Protein AF-A0A7J7KZ44-F1 (afdb_monomer_lite)

pLDDT: mean 76.99, std 20.05, range [39.34, 98.0]

Foldseek 3Di:
DLVLLLLLLVQLVLLVLCCVLVNPVVCSVVSNVVSCVSHVDSLVSLLVVLVVVVVVVVVVVDDPVVVPPDDPPPPPPDDDPPVVSVVVSVVSVVVCVVSVSVVVSVVSQLCVLPVPPVVPPDPDDDDDDDDPVVVVVVSVPDHDPSRVSVVSSVND

Organism: NCBI:txid39325

Secondary structure (DSSP, 8-state):
-HHHHHHHHHHHHHHHHHHHTTSSTTTHHHHHHHHHHH-S-HHHHHHHHHHHHHHHHHHTTS-GGGTTSS--TT--S-S---HHHHHHHHHHHHHHHHTTHHHHHHHHHHHHH-TTTTT--S--------SSHHHHHHHTTSPPHHHHHHHHHHH-

Structure (mmCIF, N/CA/C/O backbone):
data_AF-A0A7J7KZ44-F1
#
_entry.id   AF-A0A7J7KZ44-F1
#
loop_
_atom_site.group_PDB
_atom_site.id
_atom_site.type_symbol
_atom_site.label_atom_id
_atom_site.label_alt_id
_atom_site.label_comp_id
_atom_site.label_asym_id
_atom_site.label_entity_id
_atom_site.label_seq_id
_atom_site.pdbx_PDB_ins_code
_atom_site.Cartn_x
_atom_site.Cartn_y
_atom_site.Cartn_z
_atom_site.occupancy
_atom_site.B_iso_or_equiv
_atom_site.auth_seq_id
_atom_site.auth_comp_id
_atom_site.auth_asym_id
_atom_site.auth_atom_id
_atom_site.pdbx_PDB_model_num
ATOM 1 N N . MET A 1 1 ? 12.959 0.815 -12.768 1.00 62.59 1 MET A N 1
ATOM 2 C CA . MET A 1 1 ? 12.286 -0.496 -12.612 1.00 62.59 1 MET A CA 1
ATOM 3 C C . MET A 1 1 ? 12.021 -0.789 -11.140 1.00 62.59 1 MET A C 1
ATOM 5 O O . MET A 1 1 ? 10.881 -1.086 -10.812 1.00 62.59 1 MET A O 1
ATOM 9 N N . GLU A 1 2 ? 13.014 -0.616 -10.263 1.00 74.81 2 GLU A N 1
ATOM 10 C CA . GLU A 1 2 ? 12.874 -0.808 -8.807 1.00 74.81 2 GLU A CA 1
ATOM 11 C C . GLU A 1 2 ? 11.727 0.020 -8.188 1.00 74.81 2 GLU A C 1
ATOM 13 O O . GLU A 1 2 ? 10.885 -0.545 -7.503 1.00 74.81 2 GLU A O 1
ATOM 18 N N . GLU A 1 3 ? 11.577 1.308 -8.528 1.00 83.06 3 GLU A N 1
ATOM 19 C CA . GLU A 1 3 ? 10.472 2.151 -8.020 1.00 83.06 3 GLU A CA 1
ATOM 20 C C . GLU A 1 3 ? 9.071 1.564 -8.289 1.00 83.06 3 GLU A C 1
ATOM 22 O O . GLU A 1 3 ? 8.187 1.602 -7.435 1.00 83.06 3 GLU A O 1
ATOM 27 N N . VAL A 1 4 ? 8.856 0.988 -9.476 1.00 87.75 4 VAL A N 1
ATOM 28 C CA . VAL A 1 4 ? 7.572 0.371 -9.849 1.00 87.75 4 VAL A CA 1
ATOM 29 C C . VAL A 1 4 ? 7.309 -0.865 -8.989 1.00 87.75 4 VAL A C 1
ATOM 31 O O . VAL A 1 4 ? 6.174 -1.094 -8.579 1.00 87.75 4 VAL A O 1
ATOM 34 N N . ILE A 1 5 ? 8.353 -1.640 -8.687 1.00 88.50 5 ILE A N 1
ATOM 35 C CA . ILE A 1 5 ? 8.274 -2.812 -7.810 1.00 88.50 5 ILE A CA 1
ATOM 36 C C . ILE A 1 5 ? 7.946 -2.372 -6.378 1.00 88.50 5 ILE A C 1
ATOM 38 O O . ILE A 1 5 ? 7.020 -2.917 -5.781 1.00 88.50 5 ILE A O 1
ATOM 42 N N . LEU A 1 6 ? 8.619 -1.341 -5.856 1.00 90.62 6 LEU A N 1
ATOM 43 C CA . LEU A 1 6 ? 8.366 -0.808 -4.512 1.00 90.62 6 LEU A CA 1
ATOM 44 C C . LEU A 1 6 ? 6.931 -0.293 -4.362 1.00 90.62 6 LEU A C 1
ATOM 46 O O . LEU A 1 6 ? 6.243 -0.628 -3.401 1.00 90.62 6 LEU A O 1
ATOM 50 N N . LYS A 1 7 ? 6.421 0.443 -5.354 1.00 93.94 7 LYS A N 1
ATOM 51 C CA . LYS A 1 7 ? 5.028 0.910 -5.340 1.00 93.94 7 LYS A CA 1
ATOM 52 C C . LYS A 1 7 ? 4.018 -0.242 -5.405 1.00 93.94 7 LYS A C 1
ATOM 54 O O . LYS A 1 7 ? 2.986 -0.175 -4.744 1.00 93.94 7 LYS A O 1
ATOM 59 N N . ARG A 1 8 ? 4.298 -1.323 -6.147 1.00 94.06 8 ARG A N 1
ATOM 60 C CA . ARG A 1 8 ? 3.458 -2.542 -6.119 1.00 94.06 8 ARG A CA 1
ATOM 61 C C . ARG A 1 8 ? 3.470 -3.204 -4.745 1.00 94.06 8 ARG A C 1
ATOM 63 O O . ARG A 1 8 ? 2.418 -3.635 -4.284 1.00 94.06 8 ARG A O 1
ATOM 70 N N . CYS A 1 9 ? 4.628 -3.248 -4.087 1.00 94.94 9 CYS A N 1
ATOM 71 C CA . CYS A 1 9 ? 4.743 -3.744 -2.717 1.00 94.94 9 CYS A CA 1
ATOM 72 C C . CYS A 1 9 ? 3.888 -2.897 -1.766 1.00 94.94 9 CYS A C 1
ATOM 74 O O . CYS A 1 9 ? 3.111 -3.445 -0.988 1.00 94.94 9 CYS A O 1
ATOM 76 N N . TRP A 1 10 ? 3.952 -1.568 -1.889 1.00 95.94 10 TRP A N 1
ATOM 77 C CA . TRP A 1 10 ? 3.118 -0.649 -1.112 1.00 95.94 10 TRP A CA 1
ATOM 78 C C . TRP A 1 10 ? 1.628 -0.939 -1.310 1.00 95.94 10 TRP A C 1
ATOM 80 O O . TRP A 1 10 ? 0.897 -1.129 -0.338 1.00 95.94 10 TRP A O 1
ATOM 90 N N . LEU A 1 11 ? 1.195 -1.061 -2.567 1.00 97.12 11 LEU A N 1
ATOM 91 C CA . LEU A 1 11 ? -0.181 -1.396 -2.922 1.00 97.12 11 LEU A CA 1
ATOM 92 C C . LEU A 1 11 ? -0.618 -2.727 -2.315 1.00 97.12 11 LEU A C 1
ATOM 94 O O . LEU A 1 11 ? -1.621 -2.776 -1.608 1.00 97.12 11 LEU A O 1
ATOM 98 N N . SER A 1 12 ? 0.151 -3.791 -2.538 1.00 96.56 12 SER A N 1
ATOM 99 C CA . SER A 1 12 ? -0.151 -5.115 -1.997 1.00 96.56 12 SER A CA 1
ATOM 100 C C . SER A 1 12 ? -0.265 -5.092 -0.474 1.00 96.56 12 SER A C 1
ATOM 102 O O . SER A 1 12 ? -1.213 -5.644 0.079 1.00 96.56 12 SER A O 1
ATOM 104 N N . ARG A 1 13 ? 0.673 -4.436 0.218 1.00 95.56 13 ARG A N 1
ATOM 105 C CA . ARG A 1 13 ? 0.690 -4.391 1.682 1.00 95.56 13 ARG A CA 1
ATOM 106 C C . ARG A 1 13 ? -0.516 -3.640 2.246 1.00 95.56 13 ARG A C 1
ATOM 108 O O . ARG A 1 13 ? -1.175 -4.148 3.146 1.00 95.56 13 ARG A O 1
ATOM 115 N N . TYR A 1 14 ? -0.832 -2.463 1.713 1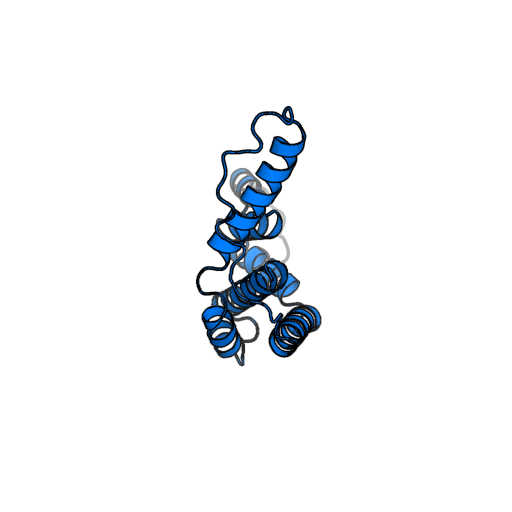.00 96.75 14 TYR A N 1
ATOM 116 C CA . TYR A 1 14 ? -1.940 -1.658 2.232 1.00 96.75 14 TYR A CA 1
ATOM 117 C C . TYR A 1 14 ? -3.305 -2.270 1.931 1.00 96.75 14 TYR A C 1
ATOM 119 O O . TYR A 1 14 ? -4.188 -2.221 2.780 1.00 96.75 14 TYR A O 1
ATOM 127 N N . TRP A 1 15 ? -3.470 -2.927 0.780 1.00 98.00 15 TRP A N 1
ATOM 128 C CA . TRP A 1 15 ? -4.692 -3.686 0.523 1.00 98.00 15 TRP A CA 1
ATOM 129 C C . TRP A 1 15 ? -4.821 -4.921 1.422 1.00 98.00 15 TRP A C 1
ATOM 131 O O . TRP A 1 15 ? -5.931 -5.222 1.848 1.00 98.00 15 TRP A O 1
ATOM 141 N N . ASN A 1 16 ? -3.718 -5.590 1.781 1.00 96.75 16 ASN A N 1
ATOM 142 C CA . ASN A 1 16 ? -3.751 -6.664 2.781 1.00 96.75 16 ASN A CA 1
ATOM 143 C C . ASN A 1 16 ? -4.211 -6.154 4.154 1.00 96.75 16 ASN A C 1
ATOM 145 O O . ASN A 1 16 ? -5.069 -6.765 4.784 1.00 96.75 16 ASN A O 1
ATOM 149 N N . LEU A 1 17 ? -3.683 -5.007 4.591 1.00 95.69 17 LEU A N 1
ATOM 150 C CA . LEU A 1 17 ? -4.091 -4.372 5.846 1.00 95.69 17 LEU A CA 1
ATOM 151 C C . LEU A 1 17 ? -5.573 -3.990 5.822 1.00 95.69 17 LEU A C 1
ATOM 153 O O . LEU A 1 17 ? -6.282 -4.219 6.796 1.00 95.69 17 LEU A O 1
ATOM 157 N N . CYS A 1 18 ? -6.079 -3.497 4.690 1.00 97.06 18 CYS A N 1
ATOM 158 C CA . CYS A 1 18 ? -7.512 -3.270 4.531 1.00 97.06 18 CYS A CA 1
ATOM 159 C C . CYS A 1 18 ? -8.338 -4.546 4.738 1.00 97.06 18 CYS A C 1
ATOM 161 O O . CYS A 1 18 ? -9.358 -4.497 5.416 1.00 97.06 18 CYS A O 1
ATOM 163 N N . VAL A 1 19 ? -7.892 -5.687 4.202 1.00 96.81 19 VAL A N 1
ATOM 164 C CA . VAL A 1 19 ? -8.563 -6.982 4.411 1.00 96.81 19 VAL A CA 1
ATOM 165 C C . VAL A 1 19 ? -8.536 -7.391 5.887 1.00 96.81 19 VAL A C 1
ATOM 167 O O . VAL A 1 19 ? -9.541 -7.869 6.403 1.00 96.81 19 VAL A O 1
ATOM 170 N N . GLN A 1 20 ? -7.413 -7.191 6.578 1.00 94.94 20 GLN A N 1
ATOM 171 C CA . GLN A 1 20 ? -7.257 -7.561 7.991 1.00 94.94 20 GLN A CA 1
ATOM 172 C C . GLN A 1 20 ? -8.113 -6.708 8.937 1.00 94.94 20 GLN A C 1
ATOM 174 O O . GLN A 1 20 ? -8.593 -7.215 9.950 1.00 94.94 20 GLN A O 1
ATOM 179 N N . HIS A 1 21 ? -8.320 -5.435 8.595 1.00 94.69 21 HIS A N 1
ATOM 180 C CA . HIS A 1 21 ? -9.048 -4.457 9.411 1.00 94.69 21 HIS A CA 1
ATOM 181 C C . HIS A 1 21 ? -10.473 -4.165 8.913 1.00 94.69 21 HIS A C 1
ATOM 183 O O . HIS A 1 21 ? -11.098 -3.219 9.384 1.00 94.69 21 HIS A O 1
ATOM 189 N N . ASP A 1 22 ? -10.986 -4.960 7.969 1.00 95.00 22 ASP A N 1
ATOM 190 C CA . ASP A 1 22 ? -12.328 -4.810 7.377 1.00 95.00 22 ASP A CA 1
ATOM 191 C C . ASP A 1 22 ? -12.585 -3.406 6.777 1.00 95.00 22 ASP A C 1
ATOM 193 O O . ASP A 1 22 ? -13.672 -2.834 6.861 1.00 95.00 22 ASP A O 1
ATOM 197 N N . ILE A 1 23 ? -11.552 -2.818 6.163 1.00 95.50 23 ILE A N 1
ATOM 198 C CA . ILE A 1 23 ? -11.611 -1.517 5.488 1.00 95.50 23 ILE A CA 1
ATOM 199 C C . ILE A 1 23 ? -11.952 -1.760 4.017 1.00 95.50 23 ILE A C 1
ATOM 201 O O . ILE A 1 23 ? -11.209 -2.437 3.309 1.00 95.50 23 ILE A O 1
ATOM 205 N N . HIS A 1 24 ? -13.046 -1.173 3.529 1.00 96.25 24 HIS A N 1
ATOM 206 C CA . HIS A 1 24 ? -13.547 -1.398 2.164 1.00 96.25 24 HIS A CA 1
ATOM 207 C C . HIS A 1 24 ? -13.713 -2.892 1.797 1.00 96.25 24 HIS A C 1
ATOM 209 O O . HIS A 1 24 ? -13.168 -3.347 0.777 1.00 96.25 24 HIS A O 1
ATOM 215 N N . PRO A 1 25 ? -14.451 -3.684 2.601 1.00 94.44 25 PRO A N 1
ATOM 216 C CA . PRO A 1 25 ? -14.581 -5.131 2.406 1.00 94.44 25 PRO A CA 1
ATOM 217 C C . PRO A 1 25 ? -15.148 -5.523 1.039 1.00 94.44 25 PRO A C 1
ATOM 219 O O . PRO A 1 25 ? -14.881 -6.613 0.536 1.00 94.44 25 PRO A O 1
ATOM 222 N N . GLU A 1 26 ? -15.897 -4.625 0.403 1.00 96.00 26 GLU A N 1
ATOM 223 C CA . GLU A 1 26 ? -16.491 -4.825 -0.911 1.00 96.00 26 GLU A CA 1
ATOM 224 C C . GLU A 1 26 ? -15.456 -5.051 -2.033 1.00 96.00 26 GLU A C 1
ATOM 226 O O . GLU A 1 26 ? -15.767 -5.729 -3.016 1.00 96.00 26 GLU A O 1
ATOM 231 N N . PHE A 1 27 ? -14.233 -4.514 -1.910 1.00 95.00 27 PHE A N 1
ATOM 232 C CA . PHE A 1 27 ? -13.199 -4.642 -2.947 1.00 95.00 27 PHE A CA 1
ATOM 233 C C . PHE A 1 27 ? -11.775 -4.890 -2.436 1.00 95.00 27 PHE A C 1
ATOM 235 O O . PHE A 1 27 ? -10.928 -5.281 -3.242 1.00 95.00 27 PHE A O 1
ATOM 242 N N . ALA A 1 28 ? -11.481 -4.716 -1.142 1.00 96.56 28 ALA A N 1
ATOM 243 C CA . ALA A 1 28 ? -10.126 -4.864 -0.604 1.00 96.56 28 ALA A CA 1
ATOM 244 C C . ALA A 1 28 ? -9.503 -6.237 -0.912 1.00 96.56 28 ALA A C 1
ATOM 246 O O . ALA A 1 28 ? -8.350 -6.296 -1.337 1.00 96.56 28 ALA A O 1
ATOM 247 N N . GLY A 1 29 ? -10.281 -7.323 -0.809 1.00 96.62 29 GLY A N 1
ATOM 248 C CA . GLY A 1 29 ? -9.815 -8.679 -1.125 1.00 96.62 29 GLY A CA 1
ATOM 249 C C . GLY A 1 29 ? -9.356 -8.831 -2.578 1.00 96.62 29 GLY A C 1
ATOM 250 O O . GLY A 1 29 ? -8.230 -9.247 -2.833 1.00 96.62 29 GLY A O 1
ATOM 251 N N . GLN A 1 30 ? -10.179 -8.392 -3.535 1.00 97.00 30 GLN A N 1
ATOM 252 C CA . GLN A 1 30 ? -9.842 -8.453 -4.966 1.00 97.00 30 GLN A CA 1
ATOM 253 C C . GLN A 1 30 ? -8.612 -7.597 -5.299 1.00 97.00 30 GLN A C 1
ATOM 255 O O . GLN A 1 30 ? -7.774 -7.979 -6.116 1.00 97.00 30 GLN A O 1
ATOM 260 N N . LYS A 1 31 ? -8.488 -6.423 -4.665 1.00 96.25 31 LYS A N 1
ATOM 261 C CA . LYS A 1 31 ? -7.324 -5.546 -4.839 1.00 96.25 31 LYS A CA 1
ATOM 262 C C . LYS A 1 31 ? -6.063 -6.192 -4.278 1.00 96.25 31 LYS A C 1
ATOM 264 O O . LYS A 1 31 ? -5.033 -6.168 -4.948 1.00 96.25 31 LYS A O 1
ATOM 269 N N . TYR A 1 32 ? -6.144 -6.779 -3.088 1.00 96.69 32 TYR A N 1
ATOM 270 C CA . TYR A 1 32 ? -5.026 -7.486 -2.482 1.00 96.69 32 TYR A CA 1
ATOM 271 C C . TYR A 1 32 ? -4.564 -8.659 -3.352 1.00 96.69 32 TYR A C 1
ATOM 273 O O . TYR A 1 32 ? -3.381 -8.739 -3.672 1.00 96.69 32 TYR A O 1
ATOM 281 N N . GLU A 1 33 ? -5.475 -9.518 -3.811 1.00 95.88 33 GLU A N 1
ATOM 282 C CA . GLU A 1 33 ? -5.149 -10.637 -4.708 1.00 95.88 33 GLU A CA 1
ATOM 283 C C . GLU A 1 33 ? -4.451 -10.160 -5.988 1.00 95.88 33 GLU A C 1
ATOM 285 O O . GLU A 1 33 ? -3.414 -10.695 -6.387 1.00 95.88 33 GLU A O 1
ATOM 290 N N . PHE A 1 34 ? -4.969 -9.095 -6.605 1.00 95.25 34 PHE A N 1
ATOM 291 C CA . PHE A 1 34 ? -4.363 -8.515 -7.797 1.00 95.25 34 PHE A CA 1
ATOM 292 C C . PHE A 1 34 ? -2.939 -8.005 -7.540 1.00 95.25 34 PHE A C 1
ATOM 294 O O . PHE A 1 34 ? -2.010 -8.378 -8.256 1.00 95.25 34 PHE A O 1
ATOM 301 N N . TRP A 1 35 ? -2.739 -7.165 -6.522 1.00 95.06 35 TRP A N 1
ATOM 302 C CA . TRP A 1 35 ? -1.434 -6.549 -6.270 1.00 95.06 35 TRP A CA 1
ATOM 303 C C . TRP A 1 35 ? -0.409 -7.529 -5.693 1.00 95.06 35 TRP A C 1
ATOM 305 O O . TRP A 1 35 ? 0.765 -7.434 -6.050 1.00 95.06 35 TRP A O 1
ATOM 315 N N . SER A 1 36 ? -0.837 -8.504 -4.889 1.00 92.50 36 SER A N 1
ATOM 316 C CA . SER A 1 36 ? 0.032 -9.563 -4.358 1.00 92.50 36 SER A CA 1
ATOM 317 C C . SER A 1 36 ? 0.539 -10.499 -5.454 1.00 92.50 36 SER A C 1
ATOM 319 O O . SER A 1 36 ? 1.700 -10.900 -5.418 1.00 92.50 36 SER A O 1
ATOM 321 N N . SER A 1 37 ? -0.254 -10.753 -6.505 1.00 91.75 37 SER A N 1
ATOM 322 C CA . SER A 1 37 ? 0.222 -11.497 -7.684 1.00 91.75 37 SER A CA 1
ATOM 323 C C . SER A 1 37 ? 1.400 -10.810 -8.395 1.00 91.75 37 SER A C 1
ATOM 325 O O . SER A 1 37 ? 2.225 -11.467 -9.029 1.00 91.75 37 SER A O 1
ATOM 327 N N . LEU A 1 38 ? 1.503 -9.482 -8.263 1.00 88.56 38 LEU A N 1
ATOM 328 C CA . LEU A 1 38 ? 2.554 -8.650 -8.854 1.00 88.56 38 LEU A CA 1
ATOM 329 C C . LEU A 1 38 ? 3.698 -8.337 -7.874 1.00 88.56 38 LEU A C 1
ATOM 331 O O . LEU A 1 38 ? 4.727 -7.809 -8.306 1.00 88.56 38 LEU A O 1
ATOM 335 N N . ALA A 1 39 ? 3.499 -8.614 -6.582 1.00 88.00 39 ALA A N 1
ATOM 336 C CA . ALA A 1 39 ? 4.425 -8.354 -5.483 1.00 88.00 39 ALA A CA 1
ATOM 337 C C . ALA A 1 39 ? 4.170 -9.344 -4.320 1.00 88.00 39 ALA A C 1
ATOM 339 O O . ALA A 1 39 ? 3.557 -8.972 -3.321 1.00 88.00 39 ALA A O 1
ATOM 340 N N . PRO A 1 40 ? 4.632 -10.605 -4.426 1.00 75.56 40 PRO A N 1
ATOM 341 C CA . PRO A 1 40 ? 4.270 -11.662 -3.476 1.00 75.56 40 PRO A CA 1
ATOM 342 C C . PRO A 1 40 ? 4.939 -11.536 -2.099 1.00 75.56 40 PRO A C 1
ATOM 344 O O . PRO A 1 40 ? 4.442 -12.109 -1.136 1.00 75.56 40 PRO A O 1
ATOM 347 N N . LEU A 1 41 ? 6.040 -10.781 -1.980 1.00 86.50 41 LEU A N 1
ATOM 348 C CA . LEU A 1 41 ? 6.753 -10.553 -0.713 1.00 86.50 41 LEU A CA 1
ATOM 349 C C . LEU A 1 41 ? 7.023 -9.055 -0.481 1.00 86.50 41 LEU A C 1
ATOM 351 O O . LEU A 1 41 ? 8.174 -8.619 -0.532 1.00 86.50 41 LEU A O 1
ATOM 355 N N . PRO A 1 42 ? 5.979 -8.239 -0.235 1.00 83.62 42 PRO A N 1
ATOM 356 C CA . PRO A 1 42 ? 6.124 -6.788 -0.167 1.00 83.62 42 PRO A CA 1
ATOM 357 C C . PRO A 1 42 ? 7.126 -6.308 0.881 1.00 83.62 42 PRO A C 1
ATOM 359 O O . PRO A 1 42 ? 7.936 -5.430 0.599 1.00 83.62 42 PRO A O 1
ATOM 362 N N . LEU A 1 43 ? 7.066 -6.882 2.086 1.00 84.94 43 LEU A N 1
ATOM 363 C CA . LEU A 1 43 ? 7.877 -6.451 3.223 1.00 84.94 43 LEU A CA 1
ATOM 364 C C . LEU A 1 43 ? 9.365 -6.741 2.991 1.00 84.94 43 LEU A C 1
ATOM 366 O O . LEU A 1 43 ? 10.187 -5.841 3.103 1.00 84.94 43 LEU A O 1
ATOM 370 N N . GLU A 1 44 ? 9.709 -7.970 2.604 1.00 89.38 44 GLU A N 1
ATOM 371 C CA . GLU A 1 44 ? 11.100 -8.383 2.377 1.00 89.38 44 GLU A CA 1
ATOM 372 C C . GLU A 1 44 ? 11.764 -7.595 1.243 1.00 89.38 44 GLU A C 1
ATOM 374 O O . GLU A 1 44 ? 12.909 -7.163 1.377 1.00 89.38 44 GLU A O 1
ATOM 379 N N . VAL A 1 45 ? 11.035 -7.368 0.144 1.00 89.19 45 VAL A N 1
ATOM 380 C CA . VAL A 1 45 ? 11.533 -6.613 -1.014 1.00 89.19 45 VAL A CA 1
ATOM 381 C C . VAL A 1 45 ? 11.832 -5.166 -0.634 1.00 89.19 45 VAL A C 1
ATOM 383 O O . VAL A 1 45 ? 12.898 -4.655 -0.977 1.00 89.19 45 VAL A O 1
ATOM 386 N N . VAL A 1 46 ? 10.917 -4.510 0.084 1.00 89.81 46 VAL A N 1
ATOM 387 C CA . VAL A 1 46 ? 11.083 -3.109 0.490 1.00 89.81 46 VAL A CA 1
ATOM 388 C C . VAL A 1 46 ? 12.212 -2.963 1.511 1.00 89.81 46 VAL A C 1
ATOM 390 O O . VAL A 1 46 ? 13.095 -2.136 1.308 1.00 89.81 46 VAL A O 1
ATOM 393 N N . LEU A 1 47 ? 12.277 -3.824 2.532 1.00 88.31 47 LEU A N 1
ATOM 394 C CA . LEU A 1 47 ? 13.357 -3.788 3.528 1.00 88.31 47 LEU A CA 1
ATOM 395 C C . LEU A 1 47 ? 14.736 -4.049 2.906 1.00 88.31 47 LEU A C 1
ATOM 397 O O . LEU A 1 47 ? 15.709 -3.374 3.242 1.00 88.31 47 LEU A O 1
ATOM 401 N N . SER A 1 48 ? 14.818 -4.998 1.973 1.00 88.00 48 SER A N 1
ATOM 402 C CA . SER A 1 48 ? 16.058 -5.312 1.258 1.00 88.00 48 SER A CA 1
ATOM 403 C C . SER A 1 48 ? 16.500 -4.153 0.359 1.00 88.00 48 SER A C 1
ATOM 405 O O . SER A 1 48 ? 17.691 -3.845 0.293 1.00 88.00 48 SER A O 1
ATOM 407 N N . ALA A 1 49 ? 15.555 -3.472 -0.300 1.00 88.06 49 ALA A N 1
ATOM 408 C CA . ALA A 1 49 ? 15.836 -2.267 -1.079 1.00 88.06 49 ALA A CA 1
ATOM 409 C C . ALA A 1 49 ? 16.342 -1.114 -0.194 1.00 88.06 49 ALA A C 1
ATOM 411 O O . ALA A 1 49 ? 17.339 -0.482 -0.544 1.00 88.06 49 ALA A O 1
ATOM 412 N N . GLY A 1 50 ? 15.729 -0.894 0.973 1.00 85.94 50 GLY A N 1
ATOM 413 C CA . GLY A 1 50 ? 16.178 0.123 1.929 1.00 85.94 50 GLY A CA 1
ATOM 414 C C . GLY A 1 50 ? 17.564 -0.166 2.507 1.00 85.94 50 GLY A C 1
ATOM 415 O O . GLY A 1 50 ? 18.414 0.724 2.596 1.00 85.94 50 GLY A O 1
ATOM 416 N N . GLN A 1 51 ? 17.858 -1.432 2.820 1.00 86.56 51 GLN A N 1
ATOM 417 C CA . GLN A 1 51 ? 19.190 -1.839 3.270 1.00 86.56 51 GLN A CA 1
ATOM 418 C C . GLN A 1 51 ? 20.247 -1.622 2.176 1.00 86.56 51 GLN A C 1
ATOM 420 O O . GLN A 1 51 ? 21.305 -1.055 2.454 1.00 86.56 51 GLN A O 1
ATOM 425 N N . LYS A 1 52 ? 19.940 -1.981 0.923 1.00 86.75 52 LYS A N 1
ATOM 426 C CA . LYS A 1 52 ? 20.810 -1.719 -0.234 1.00 86.75 52 LYS A CA 1
ATOM 427 C C . LYS A 1 52 ? 21.085 -0.218 -0.408 1.00 86.75 52 LYS A C 1
ATOM 429 O O . LYS A 1 52 ? 22.238 0.168 -0.581 1.00 86.75 52 LYS A O 1
ATOM 434 N N . ALA A 1 53 ? 20.062 0.633 -0.294 1.00 84.31 53 ALA A N 1
ATOM 435 C CA . ALA A 1 53 ? 20.212 2.089 -0.394 1.00 84.31 53 ALA A CA 1
ATOM 436 C C . ALA A 1 53 ? 21.071 2.680 0.743 1.00 84.31 53 ALA A C 1
ATOM 438 O O . ALA A 1 53 ? 21.824 3.642 0.551 1.00 84.31 53 ALA A O 1
ATOM 439 N N . LYS A 1 54 ? 20.991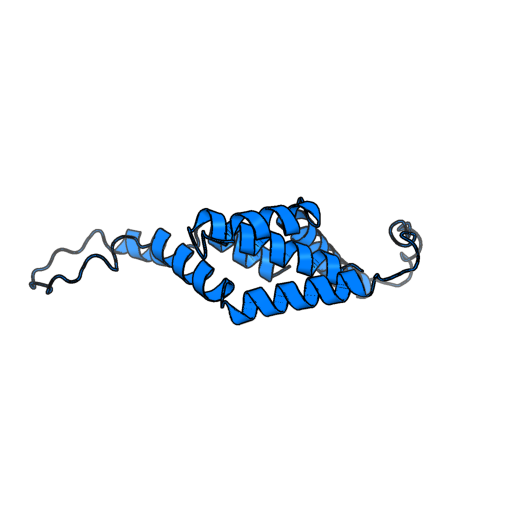 2.097 1.944 1.00 83.19 54 LYS A N 1
ATOM 440 C CA . LYS A 1 54 ? 21.833 2.475 3.083 1.00 83.19 54 LYS A CA 1
ATOM 441 C C . LYS A 1 54 ? 23.296 2.080 2.871 1.00 83.19 54 LYS A C 1
ATOM 443 O O . LYS A 1 54 ? 24.181 2.871 3.188 1.00 83.19 54 LYS A O 1
ATOM 448 N N . GLU A 1 55 ? 23.551 0.887 2.339 1.00 80.06 55 GLU A N 1
ATOM 449 C CA . GLU A 1 55 ? 24.901 0.390 2.051 1.00 80.06 55 GLU A CA 1
ATOM 450 C C . GLU A 1 55 ? 25.573 1.177 0.918 1.00 80.06 55 GLU A C 1
ATOM 452 O O . GLU A 1 55 ? 26.721 1.593 1.074 1.00 80.06 55 GLU A O 1
ATOM 457 N N . GLU A 1 56 ? 24.853 1.494 -0.161 1.00 72.19 56 GLU A N 1
ATOM 458 C CA . GLU A 1 56 ? 25.355 2.323 -1.270 1.00 72.19 56 GLU A CA 1
ATOM 459 C C . GLU A 1 56 ? 25.878 3.686 -0.774 1.00 72.19 56 GLU A C 1
ATOM 461 O O . GLU A 1 56 ? 27.007 4.075 -1.075 1.00 72.19 56 GLU A O 1
ATOM 466 N N . ASN A 1 57 ? 25.138 4.341 0.129 1.00 65.62 57 ASN A N 1
ATOM 467 C CA . ASN A 1 57 ? 25.562 5.592 0.773 1.00 65.62 57 ASN A CA 1
ATOM 468 C C . ASN A 1 57 ? 26.835 5.467 1.635 1.00 65.62 57 ASN A C 1
ATOM 470 O O . ASN A 1 57 ? 27.497 6.471 1.918 1.00 65.62 57 ASN A O 1
ATOM 474 N N . THR A 1 58 ? 27.160 4.266 2.123 1.00 64.00 58 THR A N 1
ATOM 475 C CA . THR A 1 58 ? 28.373 4.024 2.921 1.00 64.00 58 THR A CA 1
ATOM 476 C C . THR A 1 58 ? 29.585 3.687 2.060 1.00 64.00 58 THR A C 1
ATOM 478 O O . THR A 1 58 ? 30.691 4.108 2.398 1.00 64.00 58 THR A O 1
ATOM 481 N N . VAL A 1 59 ? 29.384 3.001 0.930 1.00 57.19 59 VAL A N 1
ATOM 482 C CA . VAL A 1 59 ? 30.449 2.641 -0.020 1.00 57.19 59 VAL A CA 1
ATOM 483 C C . VAL A 1 59 ? 30.971 3.876 -0.761 1.00 57.19 59 VAL A C 1
ATOM 485 O O . VAL A 1 59 ? 32.175 3.983 -0.975 1.00 57.19 59 VAL A O 1
ATOM 488 N N . ASP A 1 60 ? 30.125 4.874 -1.030 1.00 54.62 60 ASP A N 1
ATOM 489 C CA . ASP A 1 60 ? 30.550 6.162 -1.610 1.00 54.62 60 ASP A CA 1
ATOM 490 C C . ASP A 1 60 ? 31.484 6.993 -0.703 1.00 54.62 60 ASP A C 1
ATOM 492 O O . ASP A 1 60 ? 32.056 7.994 -1.142 1.00 54.62 60 ASP A O 1
ATOM 496 N N . LYS A 1 61 ? 31.680 6.584 0.560 1.00 55.28 61 LYS A N 1
ATOM 497 C CA . LYS A 1 61 ? 32.651 7.186 1.491 1.00 55.28 61 LYS A CA 1
ATOM 498 C C . LYS A 1 61 ? 33.964 6.403 1.608 1.00 55.28 61 LYS A C 1
ATOM 500 O O . LYS A 1 61 ? 34.858 6.864 2.318 1.00 55.28 61 LYS A O 1
ATOM 505 N N . ALA A 1 62 ? 34.086 5.249 0.952 1.00 53.16 62 ALA A N 1
ATOM 506 C CA . ALA A 1 62 ? 35.298 4.436 0.935 1.00 53.16 62 ALA A CA 1
ATOM 507 C C . ALA A 1 62 ? 36.110 4.652 -0.360 1.00 53.16 62 ALA A C 1
ATOM 509 O O . ALA A 1 62 ? 35.565 4.948 -1.424 1.00 53.16 62 ALA A O 1
ATOM 510 N N . ASP A 1 63 ? 37.432 4.540 -0.222 1.00 59.34 63 ASP A N 1
ATOM 511 C CA . ASP A 1 63 ? 38.473 4.782 -1.233 1.00 59.34 63 ASP A CA 1
ATOM 512 C C . ASP A 1 63 ? 38.193 4.038 -2.566 1.00 59.34 63 ASP A C 1
ATOM 514 O O . ASP A 1 63 ? 37.690 2.911 -2.547 1.00 59.34 63 ASP A O 1
ATOM 518 N N . PRO A 1 64 ? 38.505 4.607 -3.749 1.00 53.62 64 PRO A N 1
ATOM 519 C CA . PRO A 1 64 ? 38.046 4.088 -5.036 1.00 53.62 64 PRO A CA 1
ATOM 520 C C . PRO A 1 64 ? 38.737 2.792 -5.510 1.00 53.62 64 PRO A C 1
ATOM 522 O O . PRO A 1 64 ? 38.408 2.319 -6.597 1.00 53.62 64 PRO A O 1
ATOM 525 N N . ASP A 1 65 ? 39.641 2.201 -4.723 1.00 52.72 65 ASP A N 1
ATOM 526 C CA . ASP A 1 65 ? 40.463 1.042 -5.114 1.00 52.72 65 ASP A CA 1
ATOM 527 C C . ASP A 1 65 ? 39.790 -0.337 -4.914 1.00 52.72 65 ASP A C 1
ATOM 529 O O . ASP A 1 65 ? 40.289 -1.343 -5.414 1.00 52.72 65 ASP A O 1
ATOM 533 N N . GLU A 1 66 ? 38.621 -0.420 -4.263 1.00 52.62 66 GLU A N 1
ATOM 534 C CA . GLU A 1 66 ? 37.875 -1.690 -4.094 1.00 52.62 66 GLU A CA 1
ATOM 535 C C . GLU A 1 66 ? 36.693 -1.866 -5.072 1.00 52.62 66 GLU A C 1
ATOM 537 O O . GLU A 1 66 ? 35.879 -2.782 -4.943 1.00 52.62 66 GLU A O 1
ATOM 542 N N . ARG A 1 67 ? 36.601 -1.016 -6.103 1.00 54.19 67 ARG A N 1
ATOM 543 C CA . ARG A 1 67 ? 35.470 -0.965 -7.055 1.00 54.19 67 ARG A CA 1
ATOM 544 C C . ARG A 1 67 ? 35.364 -2.143 -8.040 1.00 54.19 67 ARG A C 1
ATOM 546 O O . ARG A 1 67 ? 34.450 -2.146 -8.863 1.00 54.19 67 ARG A O 1
ATOM 553 N N . ASP A 1 68 ? 36.254 -3.134 -7.979 1.00 49.03 68 ASP A N 1
ATOM 554 C CA . ASP A 1 68 ? 36.376 -4.183 -9.010 1.00 49.03 68 ASP A CA 1
ATOM 555 C C . ASP A 1 68 ? 35.920 -5.589 -8.574 1.00 49.03 68 ASP A C 1
ATOM 557 O O . ASP A 1 68 ? 36.310 -6.590 -9.173 1.00 49.03 68 ASP A O 1
ATOM 561 N N . ARG A 1 69 ? 35.104 -5.721 -7.515 1.00 45.47 69 ARG A N 1
ATOM 562 C CA . ARG A 1 69 ? 34.727 -7.063 -7.024 1.00 45.47 69 ARG A CA 1
ATOM 563 C C . ARG A 1 69 ? 33.278 -7.302 -6.613 1.00 45.47 69 ARG A C 1
ATOM 565 O O . ARG A 1 69 ? 33.014 -8.269 -5.905 1.00 45.47 69 ARG A O 1
ATOM 572 N N . PHE A 1 70 ? 32.334 -6.516 -7.123 1.00 46.72 70 PHE A N 1
ATOM 573 C CA . PHE A 1 70 ? 30.913 -6.865 -7.031 1.00 46.72 70 PHE A CA 1
ATOM 574 C C . PHE A 1 70 ? 30.334 -7.092 -8.432 1.00 46.72 70 PHE A C 1
ATOM 576 O O . PHE A 1 70 ? 30.318 -6.162 -9.246 1.00 46.72 70 PHE A O 1
ATOM 583 N N . PRO A 1 71 ? 29.908 -8.325 -8.765 1.00 46.88 71 PRO A N 1
ATOM 584 C CA . PRO A 1 71 ? 29.356 -8.610 -10.075 1.00 46.88 71 PRO A CA 1
ATOM 585 C C . PRO A 1 71 ? 28.044 -7.841 -10.246 1.00 46.88 71 PRO A C 1
ATOM 587 O O . PRO A 1 71 ? 27.147 -7.881 -9.405 1.00 46.88 71 PRO A O 1
ATOM 590 N N . ARG A 1 72 ? 27.962 -7.118 -11.364 1.00 50.06 72 ARG A N 1
ATOM 591 C CA . ARG A 1 72 ? 26.791 -6.393 -11.871 1.00 50.06 72 ARG A CA 1
ATOM 592 C C . ARG A 1 72 ? 25.686 -7.365 -12.322 1.00 50.06 72 ARG A C 1
ATOM 594 O O . ARG A 1 72 ? 25.216 -7.280 -13.452 1.00 50.06 72 ARG A O 1
ATOM 601 N N . ASP A 1 73 ? 25.236 -8.252 -11.443 1.00 43.84 73 ASP A N 1
ATOM 602 C CA . ASP A 1 73 ? 24.257 -9.302 -11.761 1.00 43.84 73 ASP A CA 1
ATOM 603 C C . ASP A 1 73 ? 22.817 -8.928 -11.379 1.00 43.84 73 ASP A C 1
ATOM 605 O O . ASP A 1 73 ? 22.031 -9.752 -10.928 1.00 43.84 73 ASP A O 1
ATOM 609 N N . MET A 1 74 ? 22.430 -7.671 -11.616 1.00 49.44 74 MET A N 1
ATOM 610 C CA . MET A 1 74 ? 21.009 -7.291 -11.697 1.00 49.44 74 MET A CA 1
ATOM 611 C C . MET A 1 74 ? 20.681 -6.378 -12.885 1.00 49.44 74 MET A C 1
ATOM 613 O O . MET A 1 74 ? 19.586 -5.834 -12.963 1.00 49.44 74 MET A O 1
ATOM 617 N N . ASN A 1 75 ? 21.595 -6.232 -13.850 1.00 45.81 75 ASN A N 1
ATOM 618 C CA . ASN A 1 75 ? 21.409 -5.325 -14.989 1.00 45.81 75 ASN A CA 1
ATOM 619 C C . ASN A 1 75 ? 21.106 -6.021 -16.323 1.00 45.81 75 ASN A C 1
ATOM 621 O O . ASN A 1 75 ? 21.420 -5.479 -17.374 1.00 45.81 75 ASN A O 1
ATOM 625 N N . ASN A 1 76 ? 20.442 -7.183 -16.298 1.00 42.12 76 ASN A N 1
ATOM 626 C CA . ASN A 1 76 ? 19.984 -7.866 -17.516 1.00 42.12 76 ASN A CA 1
ATOM 627 C C . ASN A 1 76 ? 18.527 -8.366 -17.456 1.00 42.12 76 ASN A C 1
ATOM 629 O O . ASN A 1 76 ? 18.183 -9.371 -18.071 1.00 42.12 76 ASN A O 1
ATOM 633 N N . LEU A 1 77 ? 17.627 -7.617 -16.812 1.00 48.06 77 LEU A N 1
ATOM 634 C CA . LEU A 1 77 ? 16.196 -7.673 -17.147 1.00 48.06 77 LEU A CA 1
ATOM 635 C C . LEU A 1 77 ? 15.854 -6.517 -18.090 1.00 48.06 77 LEU A C 1
ATOM 637 O O . LEU A 1 77 ? 15.209 -5.538 -17.729 1.00 48.06 77 LEU A O 1
ATOM 641 N N . SER A 1 78 ? 16.395 -6.648 -19.302 1.00 44.53 78 SER A N 1
ATOM 642 C CA . SER A 1 78 ? 15.780 -6.273 -20.576 1.00 44.53 78 SER A CA 1
ATOM 643 C C . SER A 1 78 ? 14.719 -5.165 -20.510 1.00 44.53 78 SER A C 1
ATOM 645 O O . SER A 1 78 ? 13.525 -5.424 -20.420 1.00 44.53 78 SER A O 1
ATOM 647 N N . GLY A 1 79 ? 15.161 -3.916 -20.636 1.00 46.50 79 GLY A N 1
ATOM 648 C CA . GLY A 1 79 ? 14.912 -3.201 -21.888 1.00 46.50 79 GLY A CA 1
ATOM 649 C C . GLY A 1 79 ? 13.470 -3.016 -22.366 1.00 46.50 79 GLY A C 1
ATOM 650 O O . GLY A 1 79 ? 13.289 -2.953 -23.568 1.00 46.50 79 GLY A O 1
ATOM 651 N N . GLU A 1 80 ? 12.473 -2.898 -21.487 1.00 42.88 80 GLU A N 1
ATOM 652 C CA . GLU A 1 80 ? 11.257 -2.105 -21.733 1.00 42.88 80 GLU A CA 1
ATOM 653 C C . GLU A 1 80 ? 10.555 -1.825 -20.395 1.00 42.88 80 GLU A C 1
ATOM 655 O O . GLU A 1 80 ? 9.966 -2.702 -19.762 1.00 42.88 80 GLU A O 1
ATOM 660 N N . GLY A 1 81 ? 10.641 -0.585 -19.913 1.00 55.72 81 GLY A N 1
ATOM 661 C CA . GLY A 1 81 ? 9.777 -0.120 -18.835 1.00 55.72 81 GLY A CA 1
ATOM 662 C C . GLY A 1 81 ? 8.349 -0.072 -19.361 1.00 55.72 81 GLY A C 1
ATOM 663 O O . GLY A 1 81 ? 7.975 0.921 -19.974 1.00 55.72 81 GLY A O 1
ATOM 664 N N . ASN A 1 82 ? 7.582 -1.149 -19.166 1.00 71.06 82 ASN A N 1
ATOM 665 C CA . ASN A 1 82 ? 6.202 -1.242 -19.633 1.00 71.06 82 ASN A CA 1
ATOM 666 C C . ASN A 1 82 ? 5.404 -0.032 -19.110 1.00 71.06 82 ASN A C 1
ATOM 668 O O . ASN A 1 82 ? 5.079 0.045 -17.921 1.00 71.06 82 ASN A O 1
ATOM 672 N N . ILE A 1 83 ? 5.114 0.923 -19.997 1.00 83.50 83 ILE A N 1
ATOM 673 C CA . ILE A 1 83 ? 4.378 2.153 -19.684 1.00 83.50 83 ILE A CA 1
ATOM 674 C C . ILE A 1 83 ? 3.034 1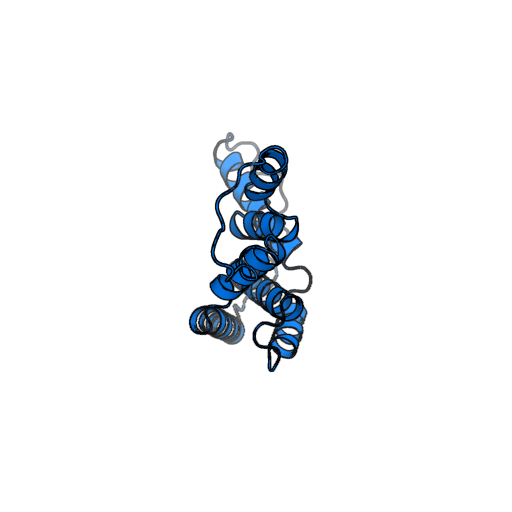.798 -19.042 1.00 83.50 83 ILE A C 1
ATOM 676 O O . ILE A 1 83 ? 2.609 2.466 -18.106 1.00 83.50 83 ILE A O 1
ATOM 680 N N . GLU A 1 84 ? 2.406 0.697 -19.456 1.00 84.44 84 GLU A N 1
ATOM 681 C CA . GLU A 1 84 ? 1.164 0.209 -18.857 1.00 84.44 84 GLU A CA 1
ATOM 682 C C . GLU A 1 84 ? 1.359 -0.181 -17.396 1.00 84.44 84 GLU A C 1
ATOM 684 O O . GLU A 1 84 ? 0.542 0.173 -16.553 1.00 84.44 84 GLU A O 1
ATOM 689 N N . SER A 1 85 ? 2.463 -0.854 -17.063 1.00 86.69 85 SER A N 1
ATOM 690 C CA . SER A 1 85 ? 2.797 -1.172 -15.675 1.00 86.69 85 SER A CA 1
ATOM 691 C C . SER A 1 85 ? 3.002 0.096 -14.850 1.00 86.69 85 SER A C 1
ATOM 693 O O . SER A 1 85 ? 2.582 0.152 -13.695 1.00 86.69 85 SER A O 1
ATOM 695 N N . MET A 1 86 ? 3.675 1.096 -15.416 1.00 90.25 86 MET A N 1
ATOM 696 C CA . MET A 1 86 ? 3.895 2.372 -14.741 1.00 90.25 86 MET A CA 1
ATOM 697 C C . MET A 1 86 ? 2.561 3.087 -14.485 1.00 90.25 86 MET A C 1
ATOM 699 O O . MET A 1 86 ? 2.269 3.446 -13.346 1.00 90.25 86 MET A O 1
ATOM 703 N N . LEU A 1 87 ? 1.705 3.193 -15.506 1.00 91.38 87 LEU A N 1
ATOM 704 C CA . LEU A 1 87 ? 0.374 3.799 -15.414 1.00 91.38 87 LEU A CA 1
ATOM 705 C C . LEU A 1 87 ? -0.559 3.036 -14.465 1.00 91.38 87 LEU A C 1
ATOM 707 O O . LEU A 1 87 ? -1.316 3.648 -13.713 1.00 91.38 87 LEU A O 1
ATOM 711 N N . LEU A 1 88 ? -0.505 1.703 -14.475 1.00 93.19 88 LEU A N 1
ATOM 712 C CA . LEU A 1 88 ? -1.285 0.842 -13.590 1.00 93.19 88 LEU A CA 1
ATOM 713 C C . LEU A 1 88 ? -0.927 1.112 -12.127 1.00 93.19 88 LEU A C 1
ATOM 715 O O . LEU A 1 88 ? -1.814 1.332 -11.304 1.00 93.19 88 LEU A O 1
ATOM 719 N N . VAL A 1 89 ? 0.370 1.135 -11.817 1.00 94.38 89 VAL A N 1
ATOM 720 C CA . VAL A 1 89 ? 0.875 1.450 -10.479 1.00 94.38 89 VAL A CA 1
ATOM 721 C C . VAL A 1 89 ? 0.499 2.870 -10.071 1.00 94.38 89 VAL A C 1
ATOM 723 O O . VAL A 1 89 ? 0.010 3.069 -8.964 1.00 94.38 89 VAL A O 1
ATOM 726 N N . GLU A 1 90 ? 0.649 3.858 -10.954 1.00 95.06 90 GLU A N 1
ATOM 727 C CA . GLU A 1 90 ? 0.216 5.229 -10.666 1.00 95.06 90 GLU A CA 1
ATOM 728 C C . GLU A 1 90 ? -1.279 5.320 -10.360 1.00 95.06 90 GLU A C 1
ATOM 730 O O . GLU A 1 90 ? -1.676 6.017 -9.426 1.00 95.06 90 GLU A O 1
ATOM 735 N N . LYS A 1 91 ? -2.117 4.619 -11.128 1.00 96.25 91 LYS A N 1
ATOM 736 C CA . LYS A 1 91 ? -3.559 4.558 -10.884 1.00 96.25 91 LYS A CA 1
ATOM 737 C C . LYS A 1 91 ? -3.856 3.933 -9.522 1.00 96.25 91 LYS A C 1
ATOM 739 O O . LYS A 1 91 ? -4.663 4.487 -8.783 1.00 96.25 91 LYS A O 1
ATOM 744 N N . GLY A 1 92 ? -3.183 2.834 -9.181 1.00 96.62 92 GLY A N 1
ATOM 745 C CA . GLY A 1 92 ? -3.313 2.183 -7.878 1.00 96.62 92 GLY A CA 1
ATOM 746 C C . GLY A 1 92 ? -2.911 3.100 -6.722 1.00 96.62 92 GLY A C 1
ATOM 747 O O . GLY A 1 92 ? -3.664 3.249 -5.764 1.00 96.62 92 GLY A O 1
ATOM 748 N N . MET A 1 93 ? -1.757 3.768 -6.822 1.00 97.25 93 MET A N 1
ATOM 749 C CA . MET A 1 93 ? -1.287 4.698 -5.788 1.00 97.25 93 MET A CA 1
ATOM 750 C C . MET A 1 93 ? -2.247 5.884 -5.614 1.00 97.25 93 MET A C 1
ATOM 752 O O . MET A 1 93 ? -2.549 6.275 -4.488 1.00 97.25 93 MET A O 1
ATOM 756 N N . ARG A 1 94 ? -2.776 6.437 -6.717 1.00 97.94 94 ARG A N 1
ATOM 757 C CA . ARG A 1 94 ? -3.809 7.487 -6.661 1.00 97.94 94 ARG A CA 1
ATOM 758 C C . ARG A 1 94 ? -5.089 6.987 -6.000 1.00 97.94 94 ARG A C 1
ATOM 760 O O . ARG A 1 94 ? -5.685 7.730 -5.233 1.00 97.94 94 ARG A O 1
ATOM 767 N N . GLU A 1 95 ? -5.511 5.759 -6.284 1.00 97.50 95 GLU A N 1
ATOM 768 C CA . GLU A 1 95 ? -6.693 5.148 -5.670 1.00 97.50 95 GLU A CA 1
ATOM 769 C C . GLU A 1 95 ? -6.533 5.005 -4.149 1.00 97.50 95 GLU A C 1
ATOM 771 O O . GLU A 1 95 ? -7.413 5.456 -3.419 1.00 97.50 95 GLU A O 1
ATOM 776 N N . LEU A 1 96 ? -5.393 4.487 -3.664 1.00 96.50 96 LEU A N 1
ATOM 777 C CA . LEU A 1 96 ? -5.089 4.430 -2.224 1.00 96.50 96 LEU A CA 1
ATOM 778 C C . LEU A 1 96 ? -5.180 5.811 -1.562 1.00 96.50 96 LEU A C 1
ATOM 780 O O . LEU A 1 96 ? -5.787 5.950 -0.499 1.00 96.50 96 LEU A O 1
ATOM 784 N N . ALA A 1 97 ? -4.598 6.830 -2.201 1.00 97.25 97 ALA A N 1
ATOM 785 C CA . ALA A 1 97 ? -4.598 8.197 -1.688 1.00 97.25 97 ALA A CA 1
ATOM 786 C C . ALA A 1 97 ? -6.004 8.820 -1.680 1.00 97.25 97 ALA A C 1
ATOM 788 O O . ALA A 1 97 ? -6.391 9.462 -0.706 1.00 97.25 97 ALA A O 1
ATOM 789 N N . LEU A 1 98 ? -6.791 8.615 -2.743 1.00 97.56 98 LEU A N 1
ATOM 790 C CA . LEU A 1 98 ? -8.165 9.120 -2.847 1.00 97.56 98 LEU A CA 1
ATOM 791 C C . LEU A 1 98 ? -9.083 8.511 -1.786 1.00 97.56 98 LEU A C 1
ATOM 793 O O . LEU A 1 98 ? -9.930 9.211 -1.235 1.00 97.56 98 LEU A O 1
ATOM 797 N N . LEU A 1 99 ? -8.897 7.225 -1.493 1.00 97.00 99 LEU A N 1
ATOM 798 C CA . LEU A 1 99 ? -9.647 6.503 -0.468 1.00 97.00 99 LEU A CA 1
ATOM 799 C C . LEU A 1 99 ? -9.096 6.724 0.947 1.00 97.00 99 LEU A C 1
ATOM 801 O O . LEU A 1 99 ? -9.699 6.256 1.907 1.00 97.00 99 LEU A O 1
ATOM 805 N N . LYS A 1 100 ? -7.969 7.439 1.089 1.00 97.56 100 LYS A N 1
ATOM 806 C CA . LYS A 1 100 ? -7.267 7.649 2.364 1.00 97.56 100 LYS A CA 1
ATOM 807 C C . LYS A 1 100 ? -7.016 6.343 3.117 1.00 97.56 100 LYS A C 1
ATOM 809 O O . LYS A 1 100 ? -7.165 6.269 4.335 1.00 97.56 100 LYS A O 1
ATOM 814 N N . VAL A 1 101 ? -6.637 5.306 2.372 1.00 97.19 101 VAL A N 1
ATOM 815 C CA . VAL A 1 101 ? -6.437 3.963 2.924 1.00 97.19 101 VAL A CA 1
ATOM 816 C C . VAL A 1 101 ? -5.389 3.974 4.033 1.00 97.19 101 VAL A C 1
ATOM 818 O O . VAL A 1 101 ? -5.587 3.330 5.055 1.00 97.19 101 VAL A O 1
ATOM 821 N N . GLU A 1 102 ? -4.314 4.749 3.881 1.00 95.00 102 GLU A N 1
ATOM 822 C CA . GLU A 1 102 ? -3.292 4.864 4.922 1.00 95.00 102 GLU A CA 1
ATOM 823 C C . GLU A 1 102 ? -3.843 5.437 6.235 1.00 95.00 102 GLU A C 1
ATOM 825 O O . GLU A 1 102 ? -3.642 4.832 7.286 1.00 95.00 102 GLU A O 1
ATOM 830 N N . ASP A 1 103 ? -4.599 6.537 6.179 1.00 95.38 103 ASP A N 1
ATOM 831 C CA . ASP A 1 103 ? -5.220 7.135 7.367 1.00 95.38 103 ASP A CA 1
ATOM 832 C C . ASP A 1 103 ? -6.190 6.151 8.043 1.00 95.38 103 ASP A C 1
ATOM 834 O O . ASP A 1 103 ? -6.206 6.024 9.268 1.00 95.38 103 ASP A O 1
ATOM 838 N N . ALA A 1 104 ? -6.992 5.437 7.245 1.00 95.75 104 ALA A N 1
ATOM 839 C CA . ALA A 1 104 ? -7.949 4.452 7.740 1.00 95.75 104 ALA A CA 1
ATOM 840 C C . ALA A 1 104 ? -7.251 3.264 8.419 1.00 95.75 104 ALA A C 1
ATOM 842 O O . ALA A 1 104 ? -7.679 2.831 9.488 1.00 95.75 104 ALA A O 1
ATOM 843 N N . VAL A 1 105 ? -6.157 2.775 7.832 1.00 94.94 105 VAL A N 1
ATOM 844 C CA . VAL A 1 105 ? -5.331 1.695 8.383 1.00 94.94 105 VAL A CA 1
ATOM 845 C C . VAL A 1 105 ? -4.685 2.127 9.699 1.00 94.94 105 VAL A C 1
ATOM 847 O O . VAL A 1 105 ? -4.821 1.422 10.695 1.00 94.94 105 VAL A O 1
ATOM 850 N N . ILE A 1 106 ? -4.058 3.307 9.748 1.00 92.31 106 ILE A N 1
ATOM 851 C CA . ILE A 1 106 ? -3.461 3.848 10.982 1.00 92.31 106 ILE A CA 1
ATOM 852 C C . ILE A 1 106 ? -4.528 3.986 12.075 1.00 92.31 106 ILE A C 1
ATOM 854 O O . ILE A 1 106 ? -4.302 3.623 13.231 1.00 92.31 106 ILE A O 1
ATOM 858 N N . PHE A 1 107 ? -5.715 4.480 11.719 1.00 91.06 107 PHE A N 1
ATOM 859 C CA . PHE A 1 107 ? -6.827 4.602 12.656 1.00 91.06 107 PHE A CA 1
ATOM 860 C C . PHE A 1 107 ? -7.319 3.238 13.164 1.00 91.06 107 PHE A C 1
ATOM 862 O O . PHE A 1 107 ? -7.584 3.093 14.359 1.00 91.06 107 PHE A O 1
ATOM 869 N N . ALA A 1 108 ? -7.419 2.231 12.295 1.00 91.69 108 ALA A N 1
ATOM 870 C CA . ALA A 1 108 ? -7.823 0.879 12.672 1.00 91.69 108 ALA A CA 1
ATOM 871 C C . ALA A 1 108 ? -6.797 0.201 13.597 1.00 91.69 108 ALA A C 1
ATOM 873 O O . ALA A 1 108 ? -7.175 -0.306 14.656 1.00 91.69 108 ALA A O 1
ATOM 874 N N . MET A 1 109 ? -5.502 0.296 13.277 1.00 89.75 109 MET A N 1
ATOM 875 C CA . MET A 1 109 ? -4.411 -0.189 14.134 1.00 89.75 109 MET A CA 1
ATOM 876 C C . MET A 1 109 ? -4.457 0.455 15.527 1.00 89.75 109 MET A C 1
ATOM 878 O O . MET A 1 109 ? -4.411 -0.238 16.549 1.00 89.75 109 MET A O 1
ATOM 882 N N . ALA A 1 110 ? -4.659 1.776 15.579 1.00 86.44 110 ALA A N 1
ATOM 883 C CA . ALA A 1 110 ? -4.778 2.511 16.833 1.00 86.44 110 ALA A CA 1
ATOM 884 C C . ALA A 1 110 ? -6.020 2.099 17.650 1.00 86.44 110 ALA A C 1
ATOM 886 O O . ALA A 1 110 ? -5.958 2.042 18.883 1.00 86.44 110 ALA A O 1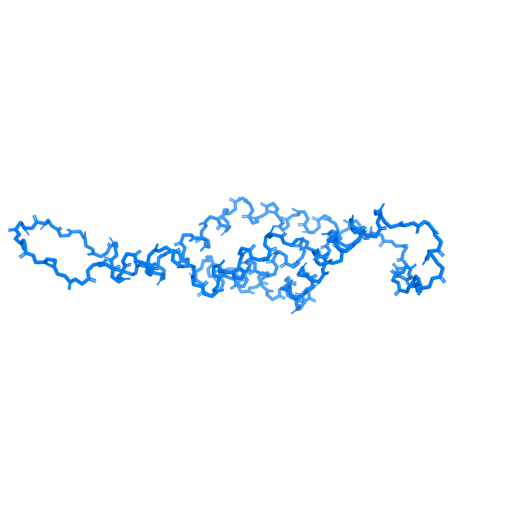
ATOM 887 N N . GLN A 1 111 ? -7.145 1.792 16.992 1.00 82.75 111 GLN A N 1
ATOM 888 C CA . GLN A 1 111 ? -8.347 1.279 17.657 1.00 82.75 111 GLN A CA 1
ATOM 889 C C . GLN A 1 111 ? -8.150 -0.133 18.212 1.00 82.75 111 GLN A C 1
ATOM 891 O O . GLN A 1 111 ? -8.531 -0.384 19.356 1.00 82.75 111 GLN A O 1
ATOM 896 N N . HIS A 1 112 ? -7.528 -1.039 17.452 1.00 76.50 112 HIS A N 1
ATOM 897 C CA . HIS A 1 112 ? -7.205 -2.392 17.922 1.00 76.50 112 HIS A CA 1
ATOM 898 C C . HIS A 1 112 ? -6.285 -2.375 19.144 1.00 76.50 112 HIS A C 1
ATOM 900 O O . HIS A 1 112 ? -6.432 -3.201 20.042 1.00 76.50 112 HIS A O 1
ATOM 906 N N . ARG A 1 113 ? -5.398 -1.382 19.231 1.00 75.06 113 ARG A N 1
ATOM 907 C CA . ARG A 1 113 ? -4.571 -1.147 20.414 1.00 75.06 113 ARG A CA 1
ATOM 908 C C . ARG A 1 113 ? -5.353 -0.602 21.616 1.00 75.06 113 ARG A C 1
ATOM 910 O O . ARG A 1 113 ? -4.977 -0.851 22.757 1.00 75.06 113 ARG A O 1
ATOM 917 N N . ARG A 1 114 ? -6.431 0.161 21.400 1.00 69.75 114 ARG A N 1
ATOM 918 C CA . ARG A 1 114 ? -7.222 0.807 22.468 1.00 69.75 114 ARG A CA 1
ATOM 919 C C . ARG A 1 114 ? -8.727 0.535 22.331 1.00 69.75 114 ARG A C 1
ATOM 921 O O . ARG A 1 114 ? -9.509 1.485 22.216 1.00 69.75 114 ARG A O 1
ATOM 928 N N . PRO A 1 115 ? -9.176 -0.727 22.456 1.00 62.81 115 PRO A N 1
ATOM 929 C CA . PRO A 1 115 ? -10.587 -1.079 22.279 1.00 62.81 115 PRO A CA 1
ATOM 930 C C . PRO A 1 115 ? -11.515 -0.387 23.297 1.00 62.81 115 PRO A C 1
ATOM 932 O O . PRO A 1 115 ? -12.702 -0.195 23.037 1.00 62.81 115 PRO A O 1
ATOM 935 N N . ASN A 1 116 ? -10.982 0.029 24.453 1.00 53.91 116 ASN A N 1
ATOM 936 C CA . ASN A 1 116 ? -11.762 0.580 25.564 1.00 53.91 116 ASN A CA 1
ATOM 937 C C . ASN A 1 116 ? -11.918 2.114 25.559 1.00 53.91 116 ASN A C 1
ATOM 939 O O . ASN A 1 116 ? -12.746 2.625 26.311 1.00 53.91 116 ASN A O 1
ATOM 943 N N . LEU A 1 117 ? -11.191 2.865 24.719 1.00 53.94 117 LEU A N 1
ATOM 944 C CA . LEU A 1 117 ? -11.232 4.338 24.766 1.00 53.94 117 LEU A CA 1
ATOM 945 C C . LEU A 1 117 ? -12.511 4.928 24.136 1.00 53.94 117 LEU A C 1
ATOM 947 O O . LEU A 1 117 ? -12.946 6.007 24.521 1.00 53.94 117 LEU A O 1
ATOM 951 N N . LEU A 1 118 ? -13.139 4.212 23.197 1.00 52.25 118 LEU A N 1
ATOM 952 C CA . LEU A 1 118 ? -14.338 4.669 22.474 1.00 52.25 118 LEU A CA 1
ATOM 953 C C . LEU A 1 118 ? -15.651 4.097 23.031 1.00 52.25 118 LEU A C 1
ATOM 955 O O . LEU A 1 118 ? -16.726 4.598 22.711 1.00 52.25 118 LEU A O 1
ATOM 959 N N . LYS A 1 119 ? -15.588 3.075 23.895 1.00 48.75 119 LYS A N 1
ATOM 960 C CA . LYS A 1 119 ? -16.777 2.486 24.539 1.00 48.75 119 LYS A CA 1
ATOM 961 C C . LYS A 1 119 ? -17.220 3.259 25.789 1.00 48.75 119 LYS A C 1
ATOM 963 O O . LYS A 1 119 ? -18.346 3.092 26.251 1.00 48.75 119 LYS A O 1
ATOM 968 N N . SER A 1 120 ? -16.362 4.138 26.310 1.00 40.84 120 SER A N 1
ATOM 969 C CA . SER A 1 120 ? -16.636 4.981 27.475 1.00 40.84 120 SER A CA 1
ATOM 970 C C . SER A 1 120 ? -17.234 6.333 27.071 1.00 40.84 120 SER A C 1
ATOM 972 O O . SER A 1 120 ? -16.628 7.385 27.245 1.00 40.84 120 SER A O 1
ATOM 974 N N . GLY A 1 121 ? -18.471 6.307 26.580 1.00 45.34 121 GLY A N 1
ATOM 975 C CA . GLY A 1 121 ? -19.379 7.457 26.630 1.00 45.34 121 GLY A CA 1
ATOM 976 C C . GLY A 1 121 ? -20.077 7.592 27.992 1.00 45.34 121 GLY A C 1
ATOM 977 O O . GLY A 1 121 ? -21.215 8.052 28.044 1.00 45.34 121 GLY A O 1
ATOM 978 N N . GLN A 1 122 ? -19.463 7.123 29.086 1.00 40.94 122 GLN A N 1
ATOM 979 C CA . GLN A 1 122 ? -20.031 7.241 30.430 1.00 40.94 122 GLN A CA 1
ATOM 980 C C . GLN A 1 122 ? -19.545 8.528 31.108 1.00 40.94 122 GLN A C 1
ATOM 982 O O . GLN A 1 122 ? -18.345 8.810 31.079 1.00 40.94 122 GLN A O 1
ATOM 987 N N . PRO A 1 123 ? -20.445 9.307 31.738 1.00 40.75 123 PRO A N 1
ATOM 988 C CA . PRO A 1 123 ? -20.046 10.460 32.523 1.00 40.75 123 PRO A CA 1
ATOM 989 C C . PRO A 1 123 ? -19.218 9.960 33.708 1.00 40.75 123 PRO A C 1
ATOM 991 O O . PRO A 1 123 ? -19.668 9.119 34.486 1.00 40.75 123 PRO A O 1
ATOM 994 N N . VAL A 1 124 ? -17.988 10.459 33.800 1.00 39.88 124 VAL A N 1
ATOM 995 C CA . VAL A 1 124 ? -17.076 10.254 34.926 1.00 39.88 124 VAL A CA 1
ATOM 996 C C . VAL A 1 124 ? -17.767 10.710 36.208 1.00 39.88 124 VAL A C 1
ATOM 998 O O . VAL A 1 124 ? -17.972 11.903 36.424 1.00 39.88 124 VAL A O 1
ATOM 1001 N N . SER A 1 125 ? -18.150 9.743 37.040 1.00 41.44 125 SER A N 1
ATOM 1002 C CA . SER A 1 125 ? -18.403 9.995 38.451 1.00 41.44 125 SER A CA 1
ATOM 1003 C C . SER A 1 125 ? -17.051 9.964 39.154 1.00 41.44 125 SER A C 1
ATOM 1005 O O . SER A 1 125 ? -16.301 8.996 39.038 1.00 41.44 125 SER A O 1
ATOM 1007 N N . ASP A 1 126 ? -16.760 11.077 39.810 1.00 47.94 126 ASP A N 1
ATOM 1008 C CA . ASP A 1 126 ? -15.600 11.347 40.647 1.00 47.94 126 ASP A CA 1
ATOM 1009 C C . ASP A 1 126 ? -15.543 10.331 41.798 1.00 47.94 126 ASP A C 1
ATOM 1011 O O . ASP A 1 126 ? -16.446 10.316 42.628 1.00 47.94 126 ASP A O 1
ATOM 1015 N N . ASP A 1 127 ? -14.558 9.428 41.787 1.00 40.41 127 ASP A N 1
ATOM 1016 C CA . ASP A 1 127 ? -13.934 8.906 43.010 1.00 40.41 127 ASP A CA 1
ATOM 1017 C C . ASP A 1 127 ? -12.714 8.016 42.694 1.00 40.41 127 ASP A C 1
ATOM 1019 O O . ASP A 1 127 ? -12.802 6.838 42.342 1.00 40.41 127 ASP A O 1
ATOM 1023 N N . LEU A 1 128 ? -11.546 8.645 42.835 1.00 56.09 128 LEU A N 1
ATOM 1024 C CA . LEU A 1 128 ? -10.276 8.120 43.354 1.00 56.09 128 LEU A CA 1
ATOM 1025 C C . LEU A 1 128 ? -10.127 6.588 43.482 1.00 56.09 128 LEU A C 1
ATOM 1027 O O . LEU A 1 128 ? -10.552 5.994 44.473 1.00 56.09 128 LEU A O 1
ATOM 1031 N N . LYS A 1 129 ? -9.340 5.993 42.568 1.00 39.34 129 LYS A N 1
ATOM 1032 C CA . LYS A 1 129 ? -8.415 4.864 42.821 1.00 39.34 129 LYS A CA 1
ATOM 1033 C C . LYS A 1 129 ? -7.434 4.696 41.648 1.00 39.34 129 LYS A C 1
ATOM 1035 O O . LYS A 1 129 ? -7.722 4.009 40.678 1.00 39.34 129 LYS A O 1
ATOM 1040 N N . ILE A 1 130 ? -6.246 5.287 41.768 1.00 50.69 130 ILE A N 1
ATOM 1041 C CA . ILE A 1 130 ? -5.071 4.966 40.939 1.00 50.69 130 ILE A CA 1
ATOM 1042 C C . ILE A 1 130 ? -4.201 4.045 41.805 1.00 50.69 130 ILE A C 1
ATOM 1044 O O . ILE A 1 130 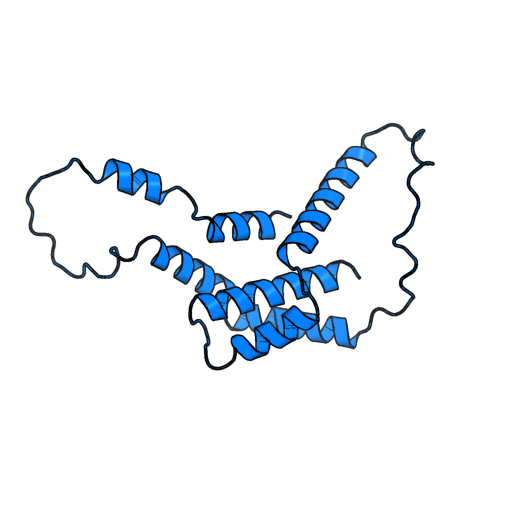? -3.765 4.482 42.874 1.00 50.69 130 ILE A O 1
ATOM 1048 N N . PRO A 1 131 ? -4.042 2.752 41.450 1.00 47.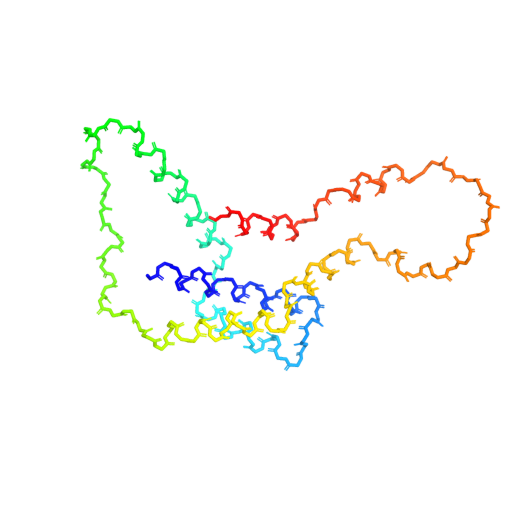00 131 PRO A N 1
ATOM 1049 C CA . PRO A 1 131 ? -2.803 2.322 40.794 1.00 47.00 131 PRO A CA 1
ATOM 1050 C C . PRO A 1 131 ? -3.005 1.099 39.869 1.00 47.00 131 PRO A C 1
ATOM 1052 O O . PRO A 1 131 ? -2.881 -0.050 40.290 1.00 47.00 131 PRO A O 1
ATOM 1055 N N . THR A 1 132 ? -3.312 1.332 38.592 1.00 48.16 132 THR A N 1
ATOM 1056 C CA . THR A 1 132 ? -3.163 0.337 37.490 1.00 48.16 132 THR A CA 1
ATOM 1057 C C . THR A 1 132 ? -2.992 1.021 36.118 1.00 48.16 132 THR A C 1
ATOM 1059 O O . THR A 1 132 ? -2.654 0.392 35.120 1.00 48.16 132 THR A O 1
ATOM 1062 N N . GLU A 1 133 ? -3.182 2.341 36.051 1.00 50.69 133 GLU A N 1
ATOM 1063 C CA . GLU A 1 133 ? -3.087 3.135 34.820 1.00 50.69 133 GLU A CA 1
ATOM 1064 C C . GLU A 1 133 ? -1.651 3.351 34.318 1.00 50.69 133 GLU A C 1
ATOM 1066 O O . GLU A 1 133 ? -1.467 3.659 33.146 1.00 50.69 133 GLU A O 1
ATOM 1071 N N . SER A 1 134 ? -0.621 3.164 35.152 1.00 47.50 134 SER A N 1
ATOM 1072 C CA . SER A 1 134 ? 0.775 3.402 34.751 1.00 47.50 134 SER A CA 1
ATOM 1073 C C . SER A 1 134 ? 1.329 2.340 33.796 1.00 47.50 134 SER A C 1
ATOM 1075 O O . SER A 1 134 ? 2.068 2.694 32.881 1.00 47.50 134 SER A O 1
ATOM 1077 N N . GLN A 1 135 ? 0.952 1.063 33.951 1.00 49.88 135 GLN A N 1
ATOM 1078 C CA . GLN A 1 135 ? 1.305 0.020 32.976 1.00 49.88 135 GLN A CA 1
ATOM 1079 C C . GLN A 1 135 ? 0.545 0.200 31.655 1.00 49.88 135 GLN A C 1
ATOM 1081 O O . GLN A 1 135 ? 1.158 0.126 30.595 1.00 49.88 135 GLN A O 1
ATOM 1086 N N . ASN A 1 136 ? -0.746 0.547 31.718 1.00 55.72 136 ASN A N 1
ATOM 1087 C CA . ASN A 1 136 ? -1.546 0.851 30.526 1.00 55.72 136 ASN A CA 1
ATOM 1088 C C . ASN A 1 136 ? -1.042 2.100 29.782 1.00 55.72 136 ASN A C 1
ATOM 1090 O O . ASN A 1 136 ? -1.151 2.171 28.563 1.00 55.72 136 ASN A O 1
ATOM 1094 N N . LEU A 1 137 ? -0.479 3.088 30.488 1.00 53.03 137 LEU A N 1
ATOM 1095 C CA . LEU A 1 137 ? 0.128 4.268 29.867 1.00 53.03 137 LEU A CA 1
ATOM 1096 C C . LEU A 1 137 ? 1.426 3.938 29.127 1.00 53.03 137 LEU A C 1
ATOM 1098 O O . LEU A 1 137 ? 1.660 4.504 28.066 1.00 53.03 137 LEU A O 1
ATOM 1102 N N . LEU A 1 138 ? 2.262 3.042 29.660 1.00 54.03 138 LEU A N 1
ATOM 1103 C CA . LEU A 1 138 ? 3.515 2.648 29.010 1.00 54.03 138 LEU A CA 1
ATOM 1104 C C . LEU A 1 138 ? 3.242 1.819 27.744 1.00 54.03 138 LEU A C 1
ATOM 1106 O O . LEU A 1 138 ? 3.758 2.137 26.674 1.00 54.03 138 LEU A O 1
ATOM 1110 N N . GLU A 1 139 ? 2.326 0.853 27.840 1.00 55.97 139 GLU A N 1
ATOM 1111 C CA . GLU A 1 139 ? 1.810 0.086 26.697 1.00 55.97 139 GLU A CA 1
ATOM 1112 C C . GLU A 1 139 ? 1.107 1.000 25.672 1.00 55.97 139 GLU A C 1
ATOM 1114 O O . GLU A 1 139 ? 1.110 0.733 24.472 1.00 55.97 139 GLU A O 1
ATOM 1119 N N . ALA A 1 140 ? 0.590 2.153 26.121 1.00 59.41 140 ALA A N 1
ATOM 1120 C CA . ALA A 1 140 ? 0.026 3.207 25.282 1.00 59.41 140 ALA A CA 1
ATOM 1121 C C . ALA A 1 140 ? 1.059 4.095 24.557 1.00 59.41 140 ALA A C 1
ATOM 1123 O O . ALA A 1 140 ? 0.636 4.882 23.696 1.00 59.41 140 ALA A O 1
ATOM 1124 N N . PHE A 1 141 ? 2.372 3.889 24.746 1.00 65.00 141 PHE A N 1
ATOM 1125 C CA . PHE A 1 141 ? 3.440 4.442 23.891 1.00 65.00 141 PHE A CA 1
ATOM 1126 C C . PHE A 1 141 ? 4.204 3.402 23.049 1.00 65.00 141 PHE A C 1
ATOM 1128 O O . PHE A 1 141 ? 4.790 3.788 22.041 1.00 65.00 141 PHE A O 1
ATOM 1135 N N . GLU A 1 142 ? 4.142 2.111 23.380 1.00 77.12 142 GLU A N 1
ATOM 1136 C CA . GLU A 1 142 ? 4.775 1.044 22.585 1.00 77.12 142 GLU A CA 1
ATOM 1137 C C . GLU A 1 142 ? 3.948 0.662 21.346 1.00 77.12 142 GLU A C 1
ATOM 1139 O O . GLU A 1 142 ? 2.740 0.436 21.444 1.00 77.12 142 GLU A O 1
ATOM 1144 N N . LEU A 1 143 ? 4.596 0.612 20.177 1.00 81.75 143 LEU A N 1
ATOM 1145 C CA . LEU A 1 143 ? 3.978 0.159 18.927 1.00 81.75 143 LEU A CA 1
ATOM 1146 C C . LEU A 1 143 ? 3.683 -1.340 19.012 1.00 81.75 143 LEU A C 1
ATOM 1148 O O . LEU A 1 143 ? 4.523 -2.111 19.480 1.00 81.75 143 LEU A O 1
ATOM 1152 N N . ASN A 1 144 ? 2.520 -1.761 18.523 1.00 86.00 144 ASN A N 1
ATOM 1153 C CA . ASN A 1 144 ? 2.258 -3.178 18.310 1.00 86.00 144 ASN A CA 1
ATOM 1154 C C . ASN A 1 144 ? 3.126 -3.716 17.145 1.00 86.00 144 ASN A C 1
ATOM 1156 O O . ASN A 1 144 ? 3.755 -2.950 16.413 1.00 86.00 144 ASN A O 1
ATOM 1160 N N . GLN A 1 145 ? 3.167 -5.039 16.958 1.00 87.75 145 GLN A N 1
ATOM 1161 C CA . GLN A 1 145 ? 3.986 -5.662 15.907 1.00 87.75 145 GLN A CA 1
ATOM 1162 C C . GLN A 1 145 ? 3.648 -5.146 14.495 1.00 87.75 145 GLN A C 1
ATOM 1164 O O . GLN A 1 145 ? 4.543 -4.912 13.690 1.00 87.75 145 GLN A O 1
ATOM 1169 N N . GLU A 1 146 ? 2.366 -4.945 14.199 1.00 88.94 146 GLU A N 1
ATOM 1170 C CA . GLU A 1 146 ? 1.884 -4.507 12.887 1.00 88.94 146 GLU A CA 1
ATOM 1171 C C . GLU A 1 146 ? 2.229 -3.031 12.608 1.00 88.94 146 GLU A C 1
ATOM 1173 O O . GLU A 1 146 ? 2.674 -2.685 11.512 1.00 88.94 146 GLU A O 1
ATOM 1178 N N . GLU A 1 147 ? 2.096 -2.171 13.622 1.00 89.38 147 GLU A N 1
ATOM 1179 C CA . GLU A 1 147 ? 2.508 -0.765 13.618 1.00 89.38 147 GLU A CA 1
ATOM 1180 C C . GLU A 1 147 ? 4.033 -0.648 13.483 1.00 89.38 147 GLU A C 1
ATOM 1182 O O . GLU A 1 147 ? 4.533 0.180 12.722 1.00 89.38 147 GLU A O 1
ATOM 1187 N N . TYR A 1 148 ? 4.786 -1.497 14.188 1.00 90.69 148 TYR A N 1
ATOM 1188 C CA . TYR A 1 148 ? 6.241 -1.562 14.083 1.00 90.69 148 TYR A CA 1
ATOM 1189 C C . TYR A 1 148 ? 6.685 -1.949 12.667 1.00 90.69 148 TYR A C 1
ATOM 1191 O O . TYR A 1 148 ? 7.546 -1.289 12.083 1.00 90.69 148 TYR A O 1
ATOM 1199 N N . GLU A 1 149 ? 6.064 -2.973 12.081 1.00 91.88 149 GLU A N 1
ATOM 1200 C CA . GLU A 1 149 ? 6.314 -3.371 10.694 1.00 91.88 149 GLU A CA 1
ATOM 1201 C C . GLU A 1 149 ? 5.920 -2.279 9.694 1.00 91.88 149 GLU A C 1
ATOM 1203 O O . GLU A 1 149 ? 6.612 -2.104 8.693 1.00 91.88 149 GLU A O 1
ATOM 1208 N N . ASP A 1 150 ? 4.845 -1.526 9.947 1.00 93.38 150 ASP A N 1
ATOM 1209 C CA . ASP A 1 150 ? 4.451 -0.393 9.101 1.00 93.38 150 ASP A CA 1
ATOM 1210 C C . ASP A 1 150 ? 5.487 0.736 9.138 1.00 93.38 150 ASP A C 1
ATOM 1212 O O . ASP A 1 150 ? 5.852 1.274 8.091 1.00 93.38 150 ASP A O 1
ATOM 1216 N N . VAL A 1 151 ? 6.027 1.043 10.320 1.00 92.19 151 VAL A N 1
ATOM 1217 C CA . VAL A 1 151 ? 7.109 2.023 10.472 1.00 92.19 151 VAL A CA 1
ATOM 1218 C C . VAL A 1 151 ? 8.366 1.566 9.735 1.00 92.19 151 VAL A C 1
ATOM 1220 O O . VAL A 1 151 ? 8.924 2.347 8.965 1.00 92.19 151 VAL A O 1
ATOM 1223 N N . LEU A 1 152 ? 8.796 0.313 9.920 1.00 90.94 152 LEU A N 1
ATOM 1224 C CA . LEU A 1 152 ? 9.965 -0.226 9.218 1.00 90.94 152 LEU A CA 1
ATOM 1225 C C . LEU A 1 152 ? 9.780 -0.200 7.699 1.00 90.94 152 LEU A C 1
ATOM 1227 O O . LEU A 1 152 ? 10.685 0.206 6.975 1.00 90.94 152 LEU A O 1
ATOM 1231 N N . PHE A 1 153 ? 8.599 -0.593 7.222 1.00 91.88 153 PHE A N 1
ATOM 1232 C CA . PHE A 1 153 ? 8.267 -0.596 5.802 1.00 91.88 153 PHE A CA 1
ATOM 1233 C C . PHE A 1 153 ? 8.342 0.804 5.179 1.00 91.88 153 PHE A C 1
ATOM 1235 O O . PHE A 1 153 ? 8.781 0.938 4.044 1.00 91.88 153 PHE A O 1
ATOM 1242 N N . LYS A 1 154 ? 7.932 1.848 5.910 1.00 91.94 154 LYS A N 1
ATOM 1243 C CA . LYS A 1 154 ? 7.982 3.247 5.447 1.00 91.94 154 LYS A CA 1
ATOM 1244 C C . LYS A 1 154 ? 9.368 3.882 5.520 1.00 91.94 154 LYS A C 1
ATOM 1246 O O . LYS A 1 154 ? 9.613 4.870 4.835 1.00 91.94 154 LYS A O 1
ATOM 1251 N N . GLN A 1 155 ? 10.219 3.398 6.421 1.00 88.44 155 GLN A N 1
ATOM 1252 C CA . GLN A 1 155 ? 11.563 3.937 6.640 1.00 88.44 155 GLN A CA 1
ATOM 1253 C C . GLN A 1 155 ? 12.613 3.368 5.684 1.00 88.44 155 GLN A C 1
ATOM 1255 O O . GLN A 1 155 ? 13.676 3.975 5.548 1.00 88.44 155 GLN A O 1
ATOM 1260 N N . ALA A 1 156 ? 12.338 2.205 5.095 1.00 80.75 156 ALA A N 1
ATOM 1261 C CA . ALA A 1 156 ? 13.177 1.572 4.086 1.00 80.75 156 ALA A CA 1
ATOM 1262 C C . ALA A 1 156 ? 13.174 2.361 2.769 1.00 80.75 156 ALA A C 1
ATOM 1264 O O . ALA A 1 156 ? 14.275 2.497 2.193 1.00 80.75 156 ALA A O 1
#

InterPro domains:
  IPR040321 Coiled-coil domain-containing protein SCD2-like [PTHR31762] (1-156)

Radius of gyration: 21.64 Å; chains: 1; bounding box: 60×23×65 Å

Sequence (156 aa):
MEEVILKRCWLSRYWNLCVQHDIHPEFAGQKYEFWSSLAPLPLEVVLSAGQKAKEENTVDKADPDERDRFPRDMNNLSGEGNIESMLLVEKGMRELALLKVEDAVIFAMAQHRRPNLLKSGQPVSDDLKIPTESQNLLEAFELNQEEYEDVLFKQA